Protein AF-A0A920T4F4-F1 (afdb_monomer_lite)

pLDDT: mean 83.07, std 13.29, range [43.75, 97.19]

Radius of gyration: 20.11 Å; chains: 1; bounding box: 52×28×50 Å

Secondary structure (DSSP, 8-state):
-PPPPHHHHHHHHHHHTSTT--HHHHHHHHHHHTSS-------EEEEEEEEETTTTEEEEEEEEEETTEEEEEEEEEEES--HHHHHHHHHHHHHHHHHHTT-----------

Foldseek 3Di:
DDQDDPVRLVVLVVVLPDPPDDPVNNVVSVVSVPPPDPPQQAKDKDKAKDADPVQQKIKIKIFIDGPNDTPDIDIDIDGNDDRVRRRVVNVVVSCVVCVVVVHDHDDDDDDDD

Sequence (113 aa):
MTELSRMQKDAIMKAIGMDGLDQESKDILLGLLNDNKTENITPKLFVDGAADLHSKTAGIGGVVYINDLEVAKFSEPLFDKTNNESEYLALLNGVKVVLDLGMYLLIYILIVS

Structure (mmCIF, N/CA/C/O backbone):
data_AF-A0A920T4F4-F1
#
_entry.id   AF-A0A920T4F4-F1
#
loop_
_atom_site.group_PDB
_atom_site.id
_atom_site.type_symbol
_atom_site.label_atom_id
_atom_site.label_alt_id
_atom_site.label_comp_id
_atom_site.label_asym_id
_atom_site.label_entity_id
_atom_site.label_seq_id
_atom_site.pdbx_PDB_ins_code
_atom_site.Cartn_x
_atom_site.Cartn_y
_atom_site.Cartn_z
_atom_site.occupancy
_atom_site.B_iso_or_equiv
_atom_site.auth_seq_id
_atom_site.auth_comp_id
_atom_site.auth_asym_id
_atom_site.auth_atom_id
_atom_site.pdbx_PDB_model_num
ATOM 1 N N . MET A 1 1 ? -14.000 12.766 31.453 1.00 51.03 1 MET A N 1
ATOM 2 C CA . MET A 1 1 ? -14.125 11.311 31.233 1.00 51.03 1 MET A CA 1
ATOM 3 C C . MET A 1 1 ? -12.754 10.785 30.856 1.00 51.03 1 MET A C 1
ATOM 5 O O . MET A 1 1 ? -12.041 11.474 30.136 1.00 51.03 1 MET A O 1
ATOM 9 N N . THR A 1 2 ? -12.343 9.665 31.441 1.00 61.50 2 THR A N 1
ATOM 10 C CA . THR A 1 2 ? -11.049 9.022 31.180 1.00 61.50 2 THR A CA 1
ATOM 11 C C . THR A 1 2 ? -11.131 8.270 29.857 1.00 61.50 2 THR A C 1
ATOM 13 O O . THR A 1 2 ? -12.080 7.525 29.644 1.00 61.50 2 THR A O 1
ATOM 16 N N . GLU A 1 3 ? -10.159 8.483 28.977 1.00 73.75 3 GLU A N 1
ATOM 17 C CA . GLU A 1 3 ? -10.095 7.826 27.670 1.00 73.75 3 GLU A CA 1
ATOM 18 C C . GLU A 1 3 ? -9.904 6.309 27.824 1.00 73.75 3 GLU A C 1
ATOM 20 O O . GLU A 1 3 ? -9.114 5.861 28.660 1.00 73.75 3 GLU A O 1
ATOM 25 N N . LEU A 1 4 ? -10.631 5.519 27.027 1.00 80.44 4 LEU A N 1
ATOM 26 C CA . LEU A 1 4 ? -10.483 4.064 27.006 1.00 80.44 4 LEU A CA 1
ATOM 27 C C . LEU A 1 4 ? -9.072 3.682 26.539 1.00 80.44 4 LEU A C 1
ATOM 29 O O . LEU A 1 4 ? -8.617 4.103 25.477 1.00 80.44 4 LEU A O 1
ATOM 33 N N . SER A 1 5 ? -8.389 2.837 27.308 1.00 83.75 5 SER A N 1
ATOM 34 C CA . SER A 1 5 ? -7.102 2.258 26.915 1.00 83.75 5 SER A CA 1
ATOM 35 C C . SER A 1 5 ? -7.247 1.314 25.716 1.00 83.75 5 SER A C 1
ATOM 37 O O . SER A 1 5 ? -8.304 0.722 25.495 1.00 83.75 5 SER A O 1
ATOM 39 N N . ARG A 1 6 ? -6.147 1.087 24.986 1.00 77.06 6 ARG A N 1
ATOM 40 C CA . ARG A 1 6 ? -6.094 0.138 23.858 1.00 77.06 6 ARG A CA 1
ATOM 41 C C . ARG A 1 6 ? -6.631 -1.251 24.226 1.00 77.06 6 ARG A C 1
ATOM 43 O O . ARG A 1 6 ? -7.425 -1.815 23.486 1.00 77.06 6 ARG A O 1
ATOM 50 N N . MET A 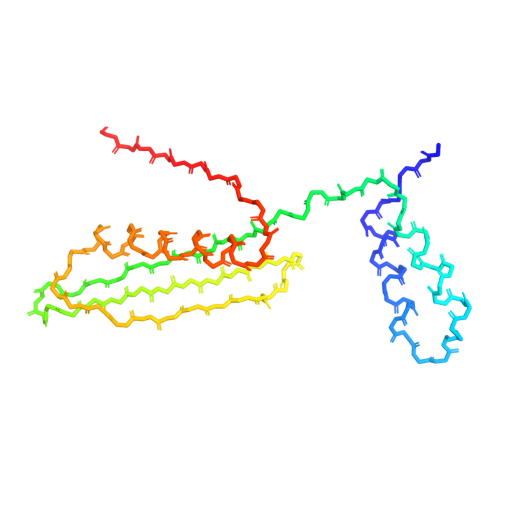1 7 ? -6.277 -1.762 25.409 1.00 80.06 7 MET A N 1
ATOM 51 C CA . MET A 1 7 ? -6.774 -3.059 25.890 1.00 80.06 7 MET A CA 1
ATOM 52 C C . MET A 1 7 ? -8.293 -3.070 26.102 1.00 80.06 7 MET A C 1
ATOM 54 O O . MET A 1 7 ? -8.939 -4.083 25.849 1.00 80.06 7 MET A O 1
ATOM 58 N N . GLN A 1 8 ? -8.870 -1.955 26.557 1.00 85.62 8 GLN A N 1
ATOM 59 C CA . GLN A 1 8 ? -10.319 -1.830 26.725 1.00 85.62 8 GLN A CA 1
ATOM 60 C C . GLN A 1 8 ? -11.027 -1.776 25.366 1.00 85.62 8 GLN A C 1
ATOM 62 O O . GLN A 1 8 ? -12.039 -2.449 25.198 1.00 85.62 8 GLN A O 1
ATOM 67 N N . LYS A 1 9 ? -10.470 -1.058 24.380 1.00 84.56 9 LYS A N 1
ATOM 68 C CA . LYS A 1 9 ? -11.011 -1.015 23.009 1.00 84.56 9 LYS A CA 1
ATOM 69 C C . LYS A 1 9 ? -10.974 -2.391 22.336 1.00 84.56 9 LYS A C 1
ATOM 71 O O . LYS A 1 9 ? -11.987 -2.829 21.797 1.00 84.56 9 LYS A O 1
ATOM 76 N N . ASP A 1 10 ? -9.863 -3.118 22.463 1.00 83.25 10 ASP A N 1
ATOM 77 C CA . ASP A 1 10 ? -9.727 -4.480 21.930 1.00 83.25 10 ASP A CA 1
ATOM 78 C C . ASP A 1 10 ? -10.718 -5.461 22.576 1.00 83.25 10 ASP A C 1
ATOM 80 O O . ASP A 1 10 ? -11.303 -6.306 21.894 1.00 83.25 10 ASP A O 1
ATOM 84 N N . ALA A 1 11 ? -10.933 -5.356 23.891 1.00 87.75 11 ALA A N 1
ATOM 85 C CA . ALA A 1 11 ? -11.910 -6.180 24.600 1.00 87.75 11 ALA A CA 1
ATOM 86 C C . ALA A 1 11 ? -13.346 -5.908 24.119 1.00 87.75 11 ALA A C 1
ATOM 88 O O . ALA A 1 11 ? -14.112 -6.851 23.919 1.00 87.75 11 ALA A O 1
ATOM 89 N N . ILE A 1 12 ? -13.690 -4.639 23.880 1.00 89.31 12 ILE A N 1
ATOM 90 C CA . ILE A 1 12 ? -15.002 -4.236 23.359 1.00 89.31 12 ILE A CA 1
ATOM 91 C C . ILE A 1 12 ? -15.207 -4.755 21.928 1.00 89.31 12 ILE A C 1
ATOM 93 O O . ILE A 1 12 ? -16.243 -5.349 21.639 1.00 89.31 12 ILE A O 1
ATOM 97 N N . MET A 1 13 ? -14.209 -4.614 21.050 1.00 84.38 13 MET A N 1
ATOM 98 C CA . MET A 1 13 ? -14.276 -5.129 19.674 1.00 84.38 13 MET A CA 1
ATOM 99 C C . MET A 1 13 ? -14.467 -6.647 19.633 1.00 84.38 13 MET A C 1
ATOM 101 O O . MET A 1 13 ? -15.272 -7.150 18.849 1.00 84.38 13 MET A O 1
ATOM 105 N N . LYS A 1 14 ? -13.776 -7.384 20.513 1.00 89.31 14 LYS A N 1
ATOM 106 C CA . LYS A 1 14 ? -13.991 -8.829 20.656 1.00 89.31 14 LYS A CA 1
ATOM 107 C C . LYS A 1 14 ? -15.420 -9.146 21.081 1.00 89.31 14 LYS A C 1
ATOM 109 O O . LYS A 1 14 ? -16.016 -10.034 20.48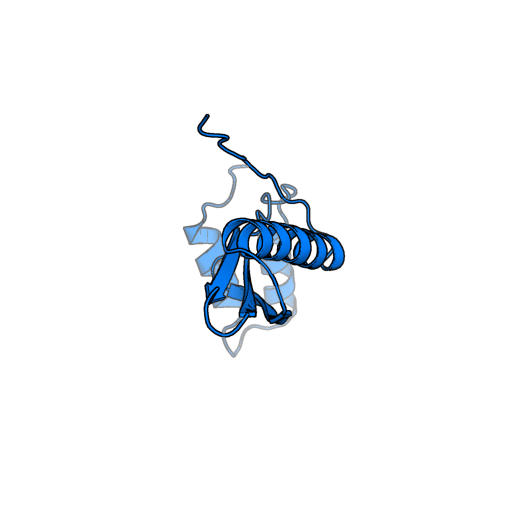9 1.00 89.31 14 LYS A O 1
ATOM 114 N N . ALA A 1 15 ? -15.972 -8.418 22.053 1.00 88.19 15 ALA A N 1
ATOM 115 C CA . ALA A 1 15 ? -17.341 -8.631 22.520 1.00 88.19 15 ALA A CA 1
ATOM 116 C C . ALA A 1 15 ? -18.387 -8.393 21.415 1.00 88.19 15 ALA A C 1
ATOM 118 O O . ALA A 1 15 ? -19.319 -9.180 21.288 1.00 88.19 15 ALA A O 1
ATOM 119 N N . ILE A 1 16 ? -18.203 -7.370 20.571 1.00 86.62 16 ILE A N 1
ATOM 120 C CA . ILE A 1 16 ? -19.090 -7.092 19.424 1.00 86.62 16 ILE A CA 1
ATOM 121 C C . ILE A 1 16 ? -19.101 -8.257 18.420 1.00 86.62 16 ILE A C 1
ATOM 123 O O . ILE A 1 16 ? -20.145 -8.566 17.842 1.00 86.62 16 ILE A O 1
ATOM 127 N N . GLY A 1 17 ? -17.947 -8.901 18.217 1.00 81.69 17 GLY A N 1
ATOM 128 C CA . GLY A 1 17 ? -17.782 -10.034 17.304 1.00 81.69 17 GLY A CA 1
ATOM 129 C C . GLY A 1 17 ? -18.198 -11.395 17.870 1.00 81.69 17 GLY A C 1
ATOM 130 O O . GLY A 1 17 ? -18.095 -12.386 17.151 1.00 81.69 17 GLY A O 1
ATOM 131 N N . MET A 1 18 ? -18.629 -11.480 19.134 1.00 86.19 18 MET A N 1
ATOM 132 C CA . MET A 1 18 ? -19.081 -12.740 19.727 1.00 86.19 18 MET A CA 1
ATOM 133 C C . MET A 1 18 ? -20.509 -13.086 19.294 1.00 86.19 18 MET A C 1
ATOM 135 O O . MET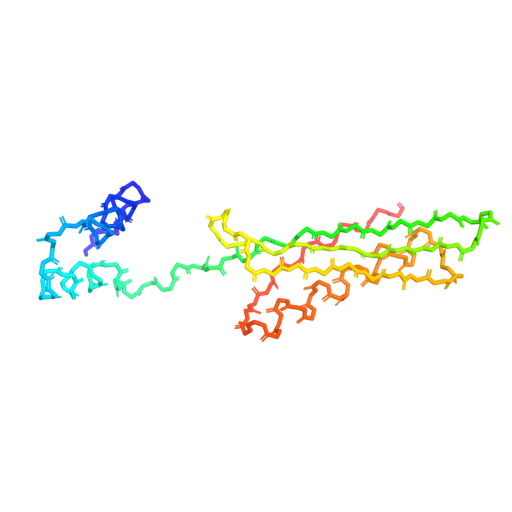 A 1 18 ? -21.409 -12.242 19.297 1.00 86.19 18 MET A O 1
ATOM 139 N N . ASP A 1 19 ? -20.726 -14.365 18.987 1.00 82.06 19 ASP A N 1
ATOM 140 C CA . ASP A 1 19 ? -22.061 -14.901 18.736 1.00 82.06 19 ASP A CA 1
ATOM 141 C C . ASP A 1 19 ? -22.920 -14.823 20.006 1.00 82.06 19 ASP A C 1
ATOM 143 O O . ASP A 1 19 ? -22.492 -15.208 21.095 1.00 82.06 19 ASP A O 1
ATOM 147 N N . GLY A 1 20 ? -24.153 -14.330 19.858 1.00 84.06 20 GLY A N 1
ATOM 148 C CA . GLY A 1 20 ? -25.130 -14.221 20.947 1.00 84.06 20 GLY A CA 1
ATOM 149 C C . GLY A 1 20 ? -25.324 -12.818 21.526 1.00 84.06 20 GLY A C 1
ATOM 150 O O . GLY A 1 20 ? -26.205 -12.644 22.364 1.00 84.06 20 GLY A O 1
ATOM 151 N N . LEU A 1 21 ? -24.564 -11.818 21.071 1.00 88.69 21 LEU A N 1
ATOM 152 C CA . LEU A 1 21 ? -24.806 -10.426 21.448 1.00 88.69 21 LEU A CA 1
ATOM 153 C C . LEU A 1 21 ? -25.930 -9.815 20.594 1.00 88.69 21 LEU A C 1
ATOM 155 O O . LEU A 1 21 ? -25.865 -9.843 19.359 1.00 88.69 21 LEU A O 1
ATOM 159 N N . ASP A 1 22 ? -26.950 -9.261 21.250 1.00 88.81 22 ASP A N 1
ATOM 160 C CA . ASP A 1 22 ? -28.062 -8.584 20.587 1.00 88.81 22 ASP A CA 1
ATOM 161 C C . ASP A 1 22 ? -27.632 -7.236 19.972 1.00 88.81 22 ASP A C 1
ATOM 163 O O . ASP A 1 22 ? -26.556 -6.702 20.254 1.00 88.81 22 ASP A O 1
ATOM 167 N N . GLN A 1 23 ? -28.468 -6.700 19.083 1.00 80.50 23 GLN A N 1
ATOM 168 C CA . GLN A 1 23 ? -28.140 -5.491 18.329 1.00 80.50 23 GLN A CA 1
ATOM 169 C C . GLN A 1 23 ? -28.077 -4.232 19.208 1.00 80.50 23 GLN A C 1
ATOM 171 O O . GLN A 1 23 ? -27.213 -3.392 18.983 1.00 80.50 23 GLN A O 1
ATOM 176 N N . GLU A 1 24 ? -28.926 -4.119 20.23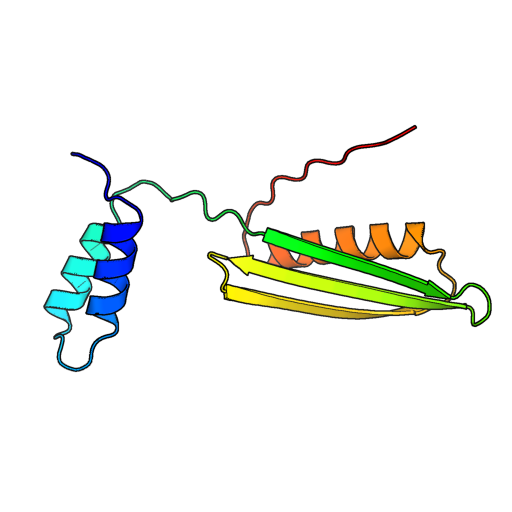2 1.00 84.25 24 GLU A N 1
ATOM 177 C CA . GLU A 1 24 ? -28.944 -2.961 21.135 1.00 84.25 24 GLU A CA 1
ATOM 178 C C . GLU A 1 24 ? -27.642 -2.896 21.943 1.00 84.25 24 GLU A C 1
ATOM 180 O O . GLU A 1 24 ? -26.986 -1.854 22.018 1.00 84.25 24 GLU A O 1
ATOM 185 N N . SER A 1 25 ? -27.196 -4.041 22.457 1.00 84.56 25 SER A N 1
ATOM 186 C CA . SER A 1 25 ? -25.911 -4.163 23.143 1.00 84.56 25 SER A CA 1
ATOM 187 C C . SER A 1 2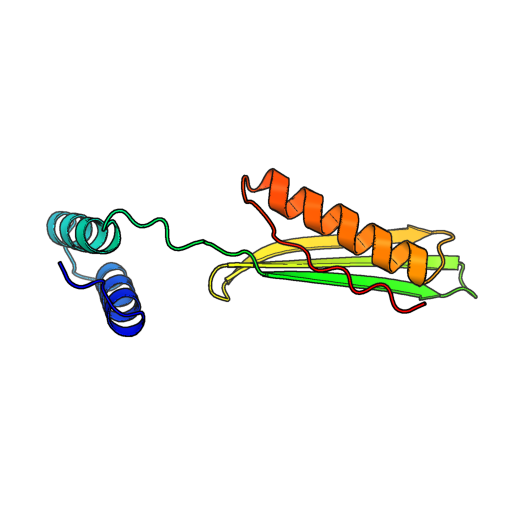5 ? -24.728 -3.816 22.229 1.00 84.56 25 SER A C 1
ATOM 189 O O . SER A 1 25 ? -23.784 -3.152 22.666 1.00 84.56 25 SER A O 1
ATOM 191 N N . LYS A 1 26 ? -24.769 -4.211 20.949 1.00 83.06 26 LYS A N 1
ATOM 192 C CA . LYS A 1 26 ? -23.739 -3.835 19.962 1.00 83.06 26 LYS A CA 1
ATOM 193 C C . LYS A 1 26 ? -23.686 -2.327 19.744 1.00 83.06 26 LYS A C 1
ATOM 195 O O . LYS A 1 26 ? -22.595 -1.761 19.734 1.00 83.06 26 LYS A O 1
ATOM 200 N N . ASP A 1 27 ? -24.839 -1.682 19.622 1.00 78.75 27 ASP A N 1
ATOM 201 C CA . ASP A 1 27 ? -24.932 -0.243 19.375 1.00 78.75 27 ASP A CA 1
ATOM 202 C C . ASP A 1 27 ? -24.385 0.569 20.563 1.00 78.75 27 ASP A C 1
ATOM 204 O O . ASP A 1 27 ? -23.649 1.540 20.371 1.00 78.75 27 ASP A O 1
ATOM 208 N N . ILE A 1 28 ? -24.649 0.125 21.799 1.00 84.00 28 ILE A N 1
ATOM 209 C CA . ILE A 1 28 ? -24.082 0.728 23.017 1.00 84.00 28 ILE A CA 1
ATOM 210 C C . ILE A 1 28 ? -22.553 0.602 23.030 1.00 84.00 28 ILE A C 1
ATOM 212 O O . ILE A 1 28 ? -21.850 1.582 23.285 1.00 84.00 28 ILE A O 1
ATOM 216 N N . LEU A 1 29 ? -22.020 -0.588 22.736 1.00 85.50 29 LEU A N 1
ATOM 217 C CA . LEU A 1 29 ? -20.575 -0.827 22.700 1.00 85.50 29 LEU A CA 1
ATOM 218 C C . LEU A 1 29 ? -19.877 -0.009 21.603 1.00 85.50 29 LEU A C 1
ATOM 220 O O . LEU A 1 29 ? -18.800 0.538 21.840 1.00 85.50 29 LEU A O 1
ATOM 224 N N . LEU A 1 30 ? -20.504 0.130 20.433 1.00 81.06 30 LEU A N 1
ATOM 225 C CA . LEU A 1 30 ? -20.031 1.010 19.362 1.00 81.06 30 LEU A CA 1
ATOM 226 C C . LEU A 1 30 ? -20.040 2.482 19.797 1.00 81.06 30 LEU A C 1
ATOM 228 O O . LEU A 1 30 ? -19.095 3.214 19.511 1.00 81.06 30 LEU A O 1
ATOM 232 N N . GLY A 1 31 ? -21.062 2.911 20.541 1.00 79.19 31 GLY A N 1
ATOM 233 C CA . GLY A 1 31 ? -21.128 4.245 21.138 1.00 79.19 31 GLY A CA 1
ATOM 234 C C . GLY A 1 31 ? -19.984 4.526 22.117 1.00 79.19 31 GLY A C 1
ATOM 235 O O . GLY A 1 31 ? -19.430 5.621 22.098 1.00 79.19 31 GLY A O 1
ATOM 236 N N . LEU A 1 32 ? -19.578 3.531 22.915 1.00 81.44 32 LEU A N 1
ATOM 237 C CA . LEU A 1 32 ? -18.439 3.639 23.839 1.00 81.44 32 LEU A CA 1
ATOM 238 C C . LEU A 1 32 ? -17.090 3.744 23.113 1.00 81.44 32 LEU A C 1
ATOM 240 O O . LEU A 1 32 ? -16.174 4.392 23.613 1.00 81.44 32 LEU A O 1
ATOM 244 N N . LEU A 1 33 ? -16.956 3.124 21.937 1.00 77.19 33 LEU A N 1
ATOM 245 C CA . LEU A 1 33 ? -15.774 3.287 21.083 1.00 77.19 33 LEU A CA 1
ATOM 246 C C . LEU A 1 33 ? -15.729 4.668 20.415 1.00 77.19 33 LEU A C 1
ATOM 248 O O . LEU A 1 33 ? -14.641 5.191 20.182 1.00 77.19 33 LEU A O 1
ATOM 252 N N . ASN A 1 34 ? -16.898 5.257 20.153 1.00 72.81 34 ASN A N 1
ATOM 253 C CA . ASN A 1 34 ? -17.074 6.556 19.504 1.00 72.81 34 ASN A CA 1
ATOM 254 C C . ASN A 1 34 ? -16.957 7.760 20.456 1.00 72.81 34 ASN A C 1
ATOM 256 O O . ASN A 1 34 ? -17.417 8.854 20.118 1.00 72.81 34 ASN A O 1
ATOM 260 N N . ASP A 1 35 ? -16.303 7.609 21.615 1.00 60.84 35 ASP A N 1
ATOM 261 C CA . ASP A 1 35 ? -15.790 8.761 22.361 1.00 60.84 35 ASP A CA 1
ATOM 262 C C . ASP A 1 35 ? -15.000 9.634 21.377 1.00 60.84 35 ASP A C 1
ATOM 264 O O . ASP A 1 35 ? -14.009 9.174 20.818 1.00 60.84 35 ASP A O 1
ATOM 268 N N . ASN A 1 36 ? -15.493 10.855 21.125 1.00 50.47 36 ASN A N 1
ATOM 269 C CA . ASN A 1 36 ? -15.085 11.806 20.081 1.00 50.47 36 ASN A CA 1
ATOM 270 C C . ASN A 1 36 ? -13.607 12.237 20.152 1.00 50.47 36 ASN A C 1
ATOM 272 O O . ASN A 1 36 ? -13.263 13.403 20.348 1.00 50.47 36 ASN A O 1
ATOM 276 N N . LYS A 1 37 ? -12.721 11.283 19.937 1.00 49.50 37 LYS A N 1
ATOM 277 C CA . LYS A 1 37 ? -11.384 11.433 19.418 1.00 49.50 37 LYS A CA 1
ATOM 278 C C . LYS A 1 37 ? -11.358 10.448 18.274 1.00 49.50 37 LYS A C 1
ATOM 280 O O . LYS A 1 37 ? -11.323 9.243 18.495 1.00 49.50 37 LYS A O 1
ATOM 285 N N . THR A 1 38 ? -11.387 10.969 17.054 1.00 47.72 38 THR A N 1
ATOM 286 C CA . THR A 1 38 ? -10.713 10.318 15.938 1.00 47.72 38 THR A CA 1
ATOM 287 C C . THR A 1 38 ? -9.356 9.870 16.468 1.00 47.72 38 THR A C 1
ATOM 289 O O . THR A 1 38 ? -8.439 10.687 16.585 1.00 47.72 38 THR A O 1
ATOM 292 N N . GLU A 1 39 ? -9.232 8.609 16.893 1.00 52.53 39 GLU A N 1
ATOM 293 C CA . GLU A 1 39 ? -7.916 8.007 16.989 1.00 52.53 39 GLU A CA 1
ATOM 294 C C . GLU A 1 39 ? -7.304 8.283 15.626 1.00 52.53 39 GLU A C 1
ATOM 296 O O . GLU A 1 39 ? -7.956 8.039 14.611 1.00 52.53 39 GLU A O 1
ATOM 301 N N . ASN A 1 40 ? -6.139 8.924 15.594 1.00 55.66 40 ASN A N 1
ATOM 302 C CA . ASN A 1 40 ? -5.444 9.167 14.342 1.00 55.66 40 ASN A CA 1
ATOM 303 C C . ASN A 1 40 ? -5.195 7.797 13.707 1.00 55.66 40 ASN A C 1
ATOM 305 O O . ASN A 1 40 ? -4.214 7.130 14.044 1.00 55.66 40 ASN A O 1
ATOM 309 N N . ILE A 1 41 ? -6.111 7.364 12.834 1.00 68.19 41 ILE A N 1
ATOM 310 C CA . ILE A 1 41 ? -5.970 6.173 12.012 1.00 68.19 41 ILE A CA 1
ATOM 311 C C . ILE A 1 41 ? -4.786 6.501 11.122 1.00 68.19 41 ILE A C 1
ATOM 313 O O . ILE A 1 41 ? -4.905 7.239 10.149 1.00 68.19 41 ILE A O 1
ATOM 317 N N . THR A 1 42 ? -3.615 6.049 11.552 1.00 77.50 42 THR A N 1
ATOM 318 C CA . THR A 1 42 ? -2.352 6.354 10.897 1.00 77.50 42 THR A CA 1
ATOM 319 C C . THR A 1 42 ? -2.041 5.163 10.005 1.00 77.50 42 THR A C 1
ATOM 321 O O . THR A 1 42 ? -1.617 4.125 10.526 1.00 77.50 42 THR A O 1
ATOM 324 N N . PRO A 1 43 ? -2.296 5.249 8.688 1.00 84.06 43 PRO A N 1
ATOM 325 C CA . PRO A 1 43 ? -1.969 4.159 7.787 1.00 84.06 43 PRO A CA 1
ATOM 326 C C . PRO A 1 43 ? -0.454 3.931 7.775 1.00 84.06 43 PRO A C 1
ATOM 328 O O . PRO A 1 43 ? 0.333 4.876 7.696 1.00 84.06 43 PRO A O 1
ATOM 331 N N . LYS A 1 44 ? -0.043 2.663 7.840 1.00 89.06 44 LYS A N 1
ATOM 332 C CA . LYS A 1 44 ? 1.344 2.249 7.608 1.00 89.06 44 LYS A CA 1
ATOM 333 C C . LYS A 1 44 ? 1.464 1.808 6.155 1.00 89.06 44 LYS A C 1
ATOM 335 O O . LYS A 1 44 ? 0.888 0.791 5.777 1.00 89.06 44 LYS A O 1
ATOM 340 N N . LEU A 1 45 ? 2.197 2.570 5.353 1.00 91.75 45 LEU A N 1
ATOM 341 C CA . LEU A 1 45 ? 2.513 2.228 3.970 1.00 91.75 45 LEU A CA 1
ATOM 342 C C . LEU A 1 45 ? 3.927 1.640 3.909 1.00 91.75 45 LEU A C 1
ATOM 344 O O . LEU A 1 45 ? 4.882 2.293 4.323 1.00 91.75 45 LEU A O 1
ATOM 348 N N . PHE A 1 46 ? 4.052 0.433 3.363 1.00 93.81 46 PHE A N 1
ATOM 349 C CA . PHE A 1 46 ? 5.333 -0.172 3.004 1.00 93.81 46 PHE A CA 1
ATOM 350 C C . PHE A 1 46 ? 5.420 -0.250 1.488 1.00 93.81 46 PHE A C 1
ATOM 352 O O . PHE A 1 46 ? 4.457 -0.659 0.841 1.00 93.81 46 PHE A O 1
ATOM 359 N N . VAL A 1 47 ? 6.558 0.145 0.930 1.00 95.19 47 VAL A N 1
ATOM 360 C CA . VAL A 1 47 ? 6.807 0.141 -0.512 1.00 95.19 47 VAL A CA 1
ATOM 361 C C . VAL A 1 47 ? 8.185 -0.424 -0.784 1.00 95.19 47 VAL A C 1
ATOM 363 O O . VAL A 1 47 ? 9.089 -0.266 0.034 1.00 95.19 47 VAL A O 1
ATOM 366 N N . ASP A 1 48 ? 8.323 -1.067 -1.933 1.00 94.75 48 ASP A N 1
ATOM 367 C CA . ASP A 1 48 ? 9.601 -1.534 -2.442 1.00 94.75 48 ASP A CA 1
ATOM 368 C C . ASP A 1 48 ? 9.623 -1.407 -3.966 1.00 94.75 48 ASP A C 1
ATOM 370 O O . ASP A 1 48 ? 8.603 -1.591 -4.642 1.00 94.75 48 ASP A O 1
ATOM 374 N N . GLY A 1 49 ? 10.787 -1.061 -4.498 1.00 93.38 49 GLY A N 1
ATOM 375 C CA . GLY A 1 49 ? 11.045 -0.976 -5.923 1.00 93.38 49 GLY A CA 1
ATOM 376 C C . GLY A 1 49 ? 12.295 -1.774 -6.243 1.00 93.38 49 GLY A C 1
ATOM 377 O O . GLY A 1 49 ? 13.334 -1.557 -5.638 1.00 93.38 49 GLY A O 1
ATOM 378 N N . ALA A 1 50 ? 12.201 -2.674 -7.215 1.00 92.19 50 ALA A N 1
ATOM 379 C CA . ALA A 1 50 ? 13.308 -3.525 -7.623 1.00 92.19 50 ALA A CA 1
ATOM 380 C C . ALA A 1 50 ? 13.595 -3.327 -9.109 1.00 92.19 50 ALA A C 1
ATOM 382 O O . ALA A 1 50 ? 12.669 -3.239 -9.917 1.00 92.19 50 ALA A O 1
ATOM 383 N N . ALA A 1 51 ? 14.871 -3.294 -9.487 1.00 92.94 51 ALA A N 1
ATOM 384 C CA . ALA A 1 51 ? 15.282 -3.231 -10.884 1.00 92.94 51 ALA A CA 1
ATOM 385 C C . ALA A 1 51 ? 16.486 -4.132 -11.164 1.00 92.94 51 ALA A C 1
ATOM 387 O O . ALA A 1 51 ? 17.465 -4.134 -10.420 1.00 92.94 51 ALA A O 1
ATOM 388 N N . ASP A 1 52 ? 16.436 -4.842 -12.288 1.00 92.50 52 ASP A N 1
ATOM 389 C CA . ASP A 1 52 ? 17.573 -5.533 -12.881 1.00 92.50 52 ASP A CA 1
ATOM 390 C C . ASP A 1 52 ? 18.032 -4.775 -14.135 1.00 92.50 52 ASP A C 1
ATOM 392 O O . ASP A 1 52 ? 17.408 -4.824 -15.201 1.00 92.50 52 ASP A O 1
ATOM 396 N N . LEU A 1 53 ? 19.168 -4.082 -14.005 1.00 84.12 53 LEU A N 1
ATOM 397 C CA . LEU A 1 53 ? 19.775 -3.298 -15.083 1.00 84.12 53 LEU A CA 1
ATOM 398 C C . LEU A 1 53 ? 20.162 -4.155 -16.297 1.00 84.12 53 LEU A C 1
ATOM 400 O O . LEU A 1 53 ? 20.213 -3.636 -17.411 1.00 84.12 53 LEU A O 1
ATOM 404 N N . HIS A 1 54 ? 20.459 -5.444 -16.097 1.00 86.38 54 HIS A N 1
ATOM 405 C CA . HIS A 1 54 ? 20.924 -6.316 -17.170 1.00 86.38 54 HIS A CA 1
ATOM 406 C C . HIS A 1 54 ? 19.774 -6.738 -18.084 1.00 86.38 54 HIS A C 1
ATOM 408 O O . HIS A 1 54 ? 19.892 -6.673 -19.308 1.00 86.38 54 HIS A O 1
ATOM 414 N N . SER A 1 55 ? 18.641 -7.116 -17.494 1.00 83.88 55 SER A N 1
ATOM 415 C CA . SER A 1 55 ? 17.430 -7.470 -18.238 1.00 83.88 55 SER A CA 1
ATOM 416 C C . SER A 1 55 ? 16.530 -6.270 -18.557 1.00 83.88 55 SER A C 1
ATOM 418 O O . SER A 1 55 ? 15.541 -6.432 -19.271 1.00 83.88 55 SER A O 1
ATOM 420 N N . LYS A 1 56 ? 16.864 -5.067 -18.058 1.00 88.44 56 LYS A N 1
ATOM 421 C CA . LYS A 1 56 ? 16.034 -3.847 -18.135 1.00 88.44 56 LYS A CA 1
ATOM 422 C C . LYS A 1 56 ? 14.623 -4.054 -17.576 1.00 88.44 56 LYS A C 1
ATOM 424 O O . LYS A 1 56 ? 13.685 -3.352 -17.968 1.00 88.44 56 LYS A O 1
ATOM 429 N N . THR A 1 57 ? 14.466 -5.018 -16.676 1.00 92.31 57 THR A N 1
ATOM 430 C CA . THR A 1 57 ? 13.205 -5.278 -15.989 1.00 92.31 57 THR A CA 1
ATOM 431 C C . THR A 1 57 ? 13.207 -4.570 -14.648 1.00 92.31 57 THR A C 1
ATOM 433 O O . THR A 1 57 ? 14.240 -4.430 -13.997 1.00 92.31 57 THR A O 1
ATOM 436 N N . ALA A 1 58 ? 12.044 -4.087 -14.246 1.00 93.88 58 ALA A N 1
ATOM 437 C CA . ALA A 1 58 ? 11.840 -3.494 -12.944 1.00 93.88 58 ALA A CA 1
ATOM 438 C C . ALA A 1 58 ? 10.440 -3.839 -12.439 1.00 93.88 58 ALA A C 1
ATOM 440 O O . ALA A 1 58 ? 9.596 -4.363 -13.167 1.00 93.88 58 ALA A O 1
ATOM 441 N N . GLY A 1 59 ? 10.186 -3.555 -11.176 1.00 95.75 59 GLY A N 1
ATOM 442 C CA . GLY A 1 59 ? 8.892 -3.763 -10.563 1.00 95.75 59 GLY A CA 1
ATOM 443 C C . GLY A 1 59 ? 8.741 -2.885 -9.341 1.00 95.75 59 GLY A C 1
ATOM 444 O O . GLY A 1 59 ? 9.719 -2.520 -8.691 1.00 95.75 59 GLY A O 1
ATOM 445 N N . ILE A 1 60 ? 7.496 -2.551 -9.044 1.00 97.06 60 ILE A N 1
ATOM 446 C CA . ILE A 1 60 ? 7.127 -1.842 -7.827 1.00 97.06 60 ILE A CA 1
ATOM 447 C C . ILE A 1 60 ? 6.086 -2.643 -7.074 1.00 97.06 60 ILE A C 1
ATOM 449 O O . ILE A 1 60 ? 5.266 -3.347 -7.670 1.00 97.06 60 ILE A O 1
ATOM 453 N N . GLY A 1 61 ? 6.102 -2.510 -5.759 1.00 96.50 61 GLY A N 1
ATOM 454 C CA . GLY A 1 61 ? 5.101 -3.096 -4.897 1.00 96.50 61 GLY A CA 1
ATOM 455 C C . GLY A 1 61 ? 4.891 -2.267 -3.649 1.00 96.50 61 GLY A C 1
ATOM 456 O O . GLY A 1 61 ? 5.734 -1.465 -3.245 1.00 96.50 61 GLY A O 1
ATOM 457 N N . GLY A 1 62 ? 3.745 -2.480 -3.026 1.00 95.00 62 GLY A N 1
ATOM 458 C CA . GLY A 1 62 ? 3.475 -1.898 -1.731 1.00 95.00 62 GLY A CA 1
ATOM 459 C C . GLY A 1 62 ? 2.217 -2.445 -1.095 1.00 95.00 62 GLY A C 1
ATOM 460 O O . GLY A 1 62 ? 1.365 -3.047 -1.751 1.00 95.00 62 GLY A O 1
ATOM 461 N N . VAL A 1 63 ? 2.129 -2.239 0.211 1.00 94.62 63 VAL A N 1
ATOM 462 C CA . VAL A 1 63 ? 1.040 -2.714 1.057 1.00 94.62 63 VAL A CA 1
ATOM 463 C C . VAL A 1 63 ? 0.710 -1.658 2.107 1.00 94.62 63 VAL A C 1
ATOM 465 O O . VAL A 1 63 ? 1.599 -1.037 2.696 1.00 94.62 63 VAL A O 1
ATOM 468 N N . VAL A 1 64 ? -0.584 -1.440 2.321 1.00 90.31 64 VAL A N 1
ATOM 469 C CA . VAL A 1 64 ? -1.117 -0.499 3.305 1.00 90.31 64 VAL A CA 1
ATOM 470 C C . VAL A 1 64 ? -1.744 -1.287 4.443 1.00 90.31 64 VAL A C 1
ATOM 472 O O . VAL A 1 64 ? -2.611 -2.131 4.210 1.00 90.31 64 VAL A O 1
ATOM 475 N N . TYR A 1 65 ? -1.340 -0.967 5.670 1.00 85.50 65 TYR A N 1
ATOM 476 C CA . TYR A 1 65 ? -1.914 -1.525 6.888 1.00 85.50 65 TYR A CA 1
ATOM 477 C C . TYR A 1 65 ? -2.609 -0.462 7.732 1.00 85.50 65 TYR A C 1
ATOM 479 O O . TYR A 1 65 ? -2.087 0.639 7.925 1.00 85.50 65 TYR A O 1
ATOM 487 N N . ILE A 1 66 ? -3.740 -0.837 8.323 1.00 83.69 66 ILE A N 1
ATOM 488 C CA . ILE A 1 66 ? -4.421 -0.085 9.381 1.00 83.69 66 ILE A CA 1
ATOM 489 C C . ILE A 1 66 ? -4.595 -1.026 10.565 1.00 83.69 66 ILE A C 1
ATOM 491 O O . ILE A 1 66 ? -5.198 -2.080 10.411 1.00 83.69 66 ILE A O 1
ATOM 495 N N . ASN A 1 67 ? -4.073 -0.669 11.742 1.00 82.62 67 ASN A N 1
ATOM 496 C CA . ASN A 1 67 ? -4.136 -1.532 12.933 1.00 82.62 67 ASN A CA 1
ATOM 497 C C . ASN A 1 67 ? -3.692 -2.980 12.641 1.00 82.62 67 ASN A C 1
ATOM 499 O O . ASN A 1 67 ? -4.310 -3.938 13.093 1.00 82.62 67 ASN A O 1
ATOM 503 N N . ASP A 1 68 ? -2.624 -3.107 11.844 1.00 80.75 68 ASP A N 1
ATOM 504 C CA . ASP A 1 68 ? -2.018 -4.368 11.399 1.00 80.75 68 ASP A CA 1
ATOM 505 C C . ASP A 1 68 ? -2.910 -5.238 10.476 1.00 80.75 68 ASP A C 1
ATOM 507 O O . ASP A 1 68 ? -2.541 -6.359 10.134 1.00 80.75 68 ASP A O 1
ATOM 511 N N . LEU A 1 69 ? -4.033 -4.697 9.984 1.00 81.69 69 LEU A N 1
ATOM 512 C CA . LEU A 1 69 ? -4.852 -5.275 8.915 1.00 81.69 69 LEU A CA 1
ATOM 513 C C . LEU A 1 69 ? -4.418 -4.733 7.547 1.00 81.69 69 LEU A C 1
ATOM 515 O O . LEU A 1 69 ? -4.391 -3.518 7.356 1.00 81.69 69 LEU A O 1
ATOM 519 N N . GLU A 1 70 ? -4.110 -5.619 6.596 1.00 89.06 70 GLU A N 1
ATOM 520 C CA . GLU A 1 70 ? -3.882 -5.251 5.191 1.00 89.06 70 GLU A CA 1
ATOM 521 C C . GLU A 1 70 ? -5.189 -4.720 4.587 1.00 89.06 70 GLU A C 1
ATOM 523 O O . GLU A 1 70 ? -6.189 -5.436 4.538 1.00 89.06 70 GLU A O 1
ATOM 528 N N . VAL A 1 71 ? -5.180 -3.471 4.117 1.00 88.38 71 VAL A N 1
ATOM 529 C CA . VAL A 1 71 ? -6.359 -2.825 3.510 1.00 88.38 71 VAL A CA 1
ATOM 530 C C . VAL A 1 71 ? -6.205 -2.575 2.013 1.00 88.38 71 VAL A C 1
ATOM 532 O O . VAL A 1 71 ? -7.203 -2.441 1.311 1.00 88.38 71 VAL A O 1
ATOM 535 N N . ALA A 1 72 ? -4.970 -2.531 1.510 1.00 91.94 72 ALA A N 1
ATOM 536 C CA . ALA A 1 72 ? -4.674 -2.413 0.088 1.00 91.94 72 ALA A CA 1
ATOM 537 C C . ALA A 1 72 ? -3.271 -2.941 -0.224 1.00 91.94 72 ALA A C 1
ATOM 539 O O . ALA A 1 72 ? -2.370 -2.867 0.613 1.00 91.94 72 ALA A O 1
ATOM 540 N N . LYS A 1 73 ? -3.077 -3.416 -1.456 1.00 95.69 73 LYS A N 1
ATOM 541 C CA . LYS A 1 73 ? -1.765 -3.750 -2.011 1.00 95.69 73 LYS A CA 1
ATOM 542 C C . LYS A 1 73 ? -1.721 -3.497 -3.509 1.00 95.69 73 LYS A C 1
ATOM 544 O O . LYS A 1 73 ? -2.752 -3.546 -4.176 1.00 95.69 73 LYS A O 1
ATOM 549 N N . PHE A 1 74 ? -0.521 -3.295 -4.029 1.00 97.00 74 PHE A N 1
ATOM 550 C CA . PHE A 1 74 ? -0.268 -3.196 -5.461 1.00 97.00 74 PHE A CA 1
ATOM 551 C C . PHE A 1 74 ? 1.037 -3.904 -5.821 1.00 97.00 74 PHE A C 1
ATOM 553 O O . PHE A 1 74 ? 1.935 -4.059 -4.990 1.00 97.00 74 PHE A O 1
ATOM 560 N N . SER A 1 75 ? 1.122 -4.350 -7.070 1.00 97.19 75 SER A N 1
ATOM 561 C CA . SER A 1 75 ? 2.337 -4.883 -7.672 1.00 97.19 75 SER A CA 1
ATOM 562 C C . SER A 1 75 ? 2.263 -4.651 -9.173 1.00 97.19 75 SER A C 1
ATOM 564 O O . SER A 1 75 ? 1.314 -5.096 -9.819 1.00 97.19 75 SER A O 1
ATOM 566 N N . GLU A 1 76 ? 3.231 -3.920 -9.716 1.00 95.88 76 GLU A N 1
ATOM 567 C CA . GLU A 1 76 ? 3.233 -3.522 -11.122 1.00 95.88 76 GLU A CA 1
ATOM 568 C C . GLU A 1 76 ? 4.616 -3.752 -11.742 1.00 95.88 76 GLU A C 1
ATOM 570 O O . GLU A 1 76 ? 5.624 -3.333 -11.160 1.00 95.88 76 GLU A O 1
ATOM 575 N N . PRO A 1 77 ? 4.695 -4.400 -12.918 1.00 95.38 77 PRO A N 1
ATOM 576 C CA . PRO A 1 77 ? 5.941 -4.499 -13.659 1.00 95.38 77 PRO A CA 1
ATOM 577 C C . PRO A 1 77 ? 6.281 -3.154 -14.309 1.00 95.38 77 PRO A C 1
ATOM 579 O O . PRO A 1 77 ? 5.422 -2.475 -14.871 1.00 95.38 77 PRO A O 1
ATOM 582 N N . LEU A 1 78 ? 7.562 -2.807 -14.287 1.00 92.12 78 LEU A N 1
ATOM 583 C CA . LEU A 1 78 ? 8.141 -1.659 -14.971 1.00 92.12 78 LEU A CA 1
ATOM 584 C C . LEU A 1 78 ? 9.238 -2.122 -15.937 1.00 92.12 78 LEU A C 1
ATOM 586 O O . LEU A 1 78 ? 9.786 -3.218 -15.830 1.00 92.12 78 LEU A O 1
ATOM 590 N N . PHE A 1 79 ? 9.586 -1.253 -16.882 1.00 92.19 79 PHE A N 1
ATOM 591 C CA . PHE A 1 79 ? 10.667 -1.501 -17.833 1.00 92.19 79 PHE A CA 1
ATOM 592 C C . PHE A 1 79 ? 11.590 -0.290 -17.920 1.00 92.19 79 PHE A C 1
ATOM 594 O O . PHE A 1 79 ? 11.142 0.861 -17.830 1.00 92.19 79 PHE A O 1
ATOM 601 N N . ASP A 1 80 ? 12.877 -0.576 -18.122 1.00 91.62 80 ASP A N 1
ATOM 602 C CA . ASP A 1 80 ? 13.930 0.417 -18.348 1.00 91.62 80 ASP A CA 1
ATOM 603 C C . ASP A 1 80 ? 13.935 1.492 -17.241 1.00 91.62 80 ASP A C 1
ATOM 605 O O . ASP A 1 80 ? 13.762 2.690 -17.488 1.00 91.62 80 ASP A O 1
ATOM 609 N N . LYS A 1 81 ? 14.019 1.032 -15.985 1.00 91.12 81 LYS A N 1
ATOM 610 C CA . LYS A 1 81 ? 14.140 1.863 -14.777 1.00 91.12 81 LYS A CA 1
ATOM 611 C C . LYS A 1 81 ? 15.349 1.430 -13.963 1.00 91.12 81 LYS A C 1
ATOM 613 O O . LYS A 1 81 ? 15.705 0.256 -13.936 1.00 91.12 81 LYS A O 1
ATOM 618 N N . THR A 1 82 ? 15.968 2.389 -13.291 1.00 92.31 82 THR A N 1
ATOM 619 C CA . THR A 1 82 ? 16.975 2.158 -12.253 1.00 92.31 82 THR A CA 1
ATOM 620 C C . THR A 1 82 ? 16.313 1.730 -10.941 1.00 92.31 82 THR A C 1
ATOM 622 O O . THR A 1 82 ? 15.098 1.867 -10.766 1.00 92.31 82 THR A O 1
ATOM 625 N N . ASN A 1 83 ? 17.114 1.233 -9.994 1.00 89.94 83 ASN A N 1
ATOM 626 C CA . ASN A 1 83 ? 16.616 0.869 -8.666 1.00 89.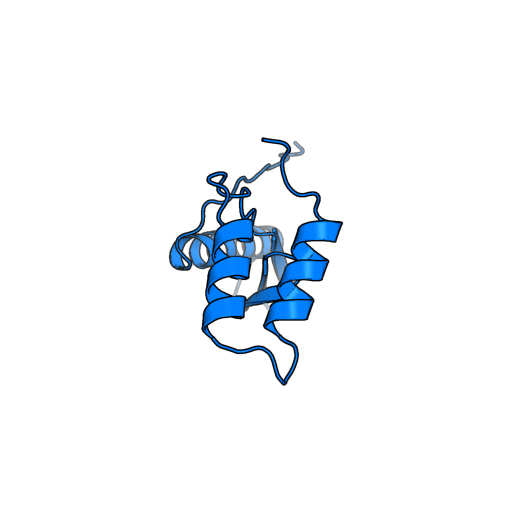94 83 ASN A CA 1
ATOM 627 C C . ASN A 1 83 ? 15.970 2.076 -7.967 1.00 89.94 83 ASN A C 1
ATOM 629 O O . ASN A 1 83 ? 14.815 2.014 -7.564 1.00 89.94 83 ASN A O 1
ATOM 633 N N . ASN A 1 84 ? 16.667 3.216 -7.959 1.00 91.88 84 ASN A N 1
ATOM 634 C CA . ASN A 1 84 ? 16.181 4.447 -7.336 1.00 91.88 84 ASN A CA 1
ATOM 635 C C . ASN A 1 84 ? 14.874 4.942 -7.973 1.00 91.88 84 ASN A C 1
ATOM 637 O O . ASN A 1 84 ? 13.955 5.343 -7.267 1.00 91.88 84 ASN A O 1
ATOM 641 N N . GLU A 1 85 ? 14.760 4.911 -9.306 1.00 92.88 85 GLU A N 1
ATOM 642 C CA . GLU A 1 85 ? 13.511 5.288 -9.983 1.00 92.88 85 GLU A CA 1
ATOM 643 C C . GLU A 1 85 ? 12.358 4.355 -9.610 1.00 92.88 85 GLU A C 1
ATOM 645 O O . GLU A 1 85 ? 11.233 4.817 -9.434 1.00 92.88 85 GLU A O 1
ATOM 650 N N . SER A 1 86 ? 12.633 3.058 -9.469 1.00 94.06 86 SER A N 1
ATOM 651 C CA . SER A 1 86 ? 11.629 2.069 -9.072 1.00 94.06 86 SER A CA 1
ATOM 652 C C . SER A 1 86 ? 11.176 2.301 -7.630 1.00 94.06 86 SER A C 1
ATOM 654 O O . SER A 1 86 ? 9.975 2.355 -7.381 1.00 94.06 86 SER A O 1
ATOM 656 N N . GLU A 1 87 ? 12.098 2.538 -6.693 1.00 92.69 87 GLU A N 1
ATOM 657 C CA . GLU A 1 87 ? 11.768 2.863 -5.296 1.00 92.69 87 GLU A CA 1
ATOM 658 C C . GLU A 1 87 ? 10.923 4.145 -5.189 1.00 92.69 87 GLU A C 1
ATOM 660 O O . GLU A 1 87 ? 9.892 4.167 -4.511 1.00 92.69 87 GLU A O 1
ATOM 665 N N . TYR A 1 88 ? 11.295 5.207 -5.916 1.00 93.44 88 TYR A N 1
ATOM 666 C CA . TYR A 1 88 ? 10.520 6.453 -5.940 1.00 93.44 88 TYR A CA 1
ATOM 667 C C . TYR A 1 88 ? 9.129 6.276 -6.558 1.00 93.44 88 TYR A C 1
ATOM 669 O O . TYR A 1 88 ? 8.156 6.850 -6.062 1.00 93.44 88 TYR A O 1
ATOM 677 N N . LEU A 1 89 ? 9.010 5.487 -7.630 1.00 95.25 89 LEU A N 1
ATOM 678 C CA . LEU A 1 89 ? 7.719 5.182 -8.246 1.00 95.25 89 LEU A CA 1
ATOM 679 C C . LEU A 1 89 ? 6.839 4.333 -7.325 1.00 95.25 89 LEU A C 1
ATOM 681 O O . LEU A 1 89 ? 5.641 4.603 -7.236 1.00 95.25 89 LEU A O 1
ATOM 685 N N . ALA A 1 90 ? 7.418 3.370 -6.603 1.00 95.50 90 ALA A N 1
ATOM 686 C CA . ALA A 1 90 ? 6.709 2.581 -5.601 1.00 95.50 90 ALA A CA 1
ATOM 687 C C . ALA A 1 90 ? 6.141 3.482 -4.497 1.00 95.50 90 ALA A C 1
ATOM 689 O O . ALA A 1 90 ? 4.956 3.387 -4.175 1.00 95.50 90 ALA A O 1
ATOM 690 N N . LEU A 1 91 ? 6.942 4.425 -3.984 1.00 94.75 91 LEU A N 1
ATOM 691 C CA . LEU A 1 91 ? 6.482 5.418 -3.012 1.00 94.75 91 LEU A CA 1
ATOM 692 C C . LEU A 1 91 ? 5.339 6.273 -3.567 1.00 94.75 91 LEU A C 1
ATOM 694 O O . LEU A 1 91 ? 4.307 6.416 -2.915 1.00 94.75 91 LEU A O 1
ATOM 698 N N . LEU A 1 92 ? 5.493 6.825 -4.772 1.00 94.75 92 LEU A N 1
ATOM 699 C CA . LEU A 1 92 ? 4.490 7.706 -5.370 1.00 94.75 92 LEU A CA 1
ATOM 700 C C . LEU A 1 92 ? 3.166 6.975 -5.633 1.00 94.75 92 LEU A C 1
ATOM 702 O O . LEU A 1 92 ? 2.099 7.545 -5.398 1.00 94.75 92 LEU A O 1
ATOM 706 N N . ASN A 1 93 ? 3.225 5.719 -6.082 1.00 95.75 93 ASN A N 1
ATOM 707 C CA . ASN A 1 93 ? 2.036 4.892 -6.268 1.00 95.75 93 ASN A CA 1
ATOM 708 C C . ASN A 1 93 ? 1.393 4.542 -4.915 1.00 95.75 93 ASN A C 1
ATOM 710 O O . ASN A 1 93 ? 0.195 4.736 -4.729 1.00 95.75 93 ASN A O 1
ATOM 714 N N . GLY A 1 94 ? 2.194 4.163 -3.917 1.00 94.00 94 GLY A N 1
ATOM 715 C CA . GLY A 1 94 ? 1.703 3.897 -2.566 1.00 94.00 94 GLY A CA 1
ATOM 716 C C . GLY A 1 94 ? 1.004 5.099 -1.921 1.00 94.00 94 GLY A C 1
ATOM 717 O O . GLY A 1 94 ? -0.051 4.938 -1.313 1.00 94.00 94 GLY A O 1
ATOM 718 N N . VAL A 1 95 ? 1.531 6.315 -2.100 1.00 93.44 95 VAL A N 1
ATOM 719 C CA . VAL A 1 95 ? 0.878 7.545 -1.618 1.00 93.44 95 VAL A CA 1
ATOM 720 C C . VAL A 1 95 ? -0.467 7.762 -2.306 1.00 93.44 95 VAL A C 1
ATOM 722 O O . VAL A 1 95 ? -1.439 8.083 -1.626 1.00 93.44 95 VAL A O 1
ATOM 725 N N . LYS A 1 96 ? -0.554 7.553 -3.626 1.00 94.00 96 LYS A N 1
ATOM 726 C CA . LYS A 1 96 ? -1.831 7.638 -4.353 1.00 94.00 96 LYS A CA 1
ATOM 727 C C . LYS A 1 96 ? -2.849 6.640 -3.814 1.00 94.00 96 LYS A C 1
ATOM 729 O O . LYS A 1 96 ? -3.953 7.051 -3.491 1.00 94.00 96 LYS A O 1
ATOM 734 N N . VAL A 1 97 ? -2.452 5.382 -3.615 1.00 92.75 97 VAL A N 1
ATOM 735 C CA . VAL A 1 97 ? -3.321 4.348 -3.030 1.00 92.75 97 VAL A CA 1
ATOM 736 C C . VAL A 1 97 ? -3.861 4.784 -1.665 1.00 92.75 97 VAL A C 1
ATOM 738 O O . VAL A 1 97 ? -5.048 4.631 -1.397 1.00 92.75 97 VAL A O 1
ATOM 741 N N . VAL A 1 98 ? -3.026 5.366 -0.799 1.00 89.50 98 VAL A N 1
ATOM 742 C CA . VAL A 1 98 ? -3.477 5.863 0.514 1.00 89.50 98 VAL A CA 1
ATOM 743 C C . VAL A 1 98 ? -4.456 7.037 0.381 1.00 89.50 98 VAL A C 1
ATOM 745 O O . VAL A 1 98 ? -5.451 7.082 1.105 1.00 89.50 98 VAL A O 1
ATOM 748 N N . LEU A 1 99 ? -4.205 7.966 -0.545 1.00 88.25 99 LEU A N 1
ATOM 749 C CA . LEU A 1 99 ? -5.095 9.103 -0.805 1.00 88.25 99 LEU A CA 1
ATOM 750 C C . LEU A 1 99 ? -6.441 8.666 -1.403 1.00 88.25 99 LEU A C 1
ATOM 752 O O . LEU A 1 99 ? -7.475 9.196 -1.003 1.00 88.25 99 LEU A O 1
ATOM 756 N N . ASP A 1 100 ? -6.444 7.678 -2.301 1.00 88.44 100 ASP A N 1
ATOM 757 C CA . ASP A 1 100 ? -7.657 7.121 -2.917 1.00 88.44 100 ASP A CA 1
ATOM 758 C C . ASP A 1 100 ? -8.548 6.405 -1.888 1.00 88.44 100 ASP A C 1
ATOM 760 O O . ASP A 1 100 ? -9.769 6.356 -2.037 1.00 88.44 100 ASP A O 1
ATOM 764 N N . LEU A 1 101 ? -7.957 5.914 -0.793 1.00 83.12 101 LEU A N 1
ATOM 765 C CA . LEU A 1 101 ? -8.682 5.395 0.371 1.00 83.12 101 LEU A CA 1
ATOM 766 C C . LEU A 1 101 ? -9.254 6.506 1.278 1.00 83.12 101 LEU A C 1
ATOM 768 O O . LEU A 1 101 ? -9.852 6.206 2.310 1.00 83.12 101 LEU A O 1
ATOM 772 N N . GLY A 1 102 ? -9.073 7.783 0.924 1.00 82.56 102 GLY A N 1
ATOM 773 C CA . GLY A 1 102 ? -9.561 8.931 1.691 1.00 82.56 102 GLY A CA 1
ATOM 774 C C . GLY A 1 102 ? -8.776 9.200 2.977 1.00 82.56 102 GLY A C 1
ATOM 775 O O . GLY A 1 102 ? -9.300 9.833 3.894 1.00 82.56 102 GLY A O 1
ATOM 776 N N . MET A 1 103 ? -7.539 8.704 3.070 1.00 80.06 103 MET A N 1
ATOM 777 C CA . MET A 1 103 ? -6.703 8.822 4.263 1.00 80.06 103 MET A CA 1
ATOM 778 C C . MET A 1 103 ? -5.577 9.840 4.083 1.00 80.06 103 MET A C 1
ATOM 780 O O . MET A 1 103 ? -5.076 10.069 2.984 1.00 80.06 103 MET A O 1
ATOM 784 N N . TYR A 1 104 ? -5.130 10.414 5.200 1.00 76.38 104 TYR A N 1
ATOM 785 C CA . TYR A 1 104 ? -3.949 11.272 5.242 1.00 76.38 104 TYR A CA 1
ATOM 786 C C . TYR A 1 104 ? -2.716 10.454 5.636 1.00 76.38 104 TYR A C 1
ATOM 788 O O . TYR A 1 104 ? -2.777 9.614 6.533 1.00 76.38 104 TYR A O 1
ATOM 796 N N . LEU A 1 105 ? -1.585 10.725 4.984 1.00 71.56 105 LEU A N 1
ATOM 797 C CA . LEU A 1 105 ? -0.297 10.107 5.290 1.00 71.56 105 LEU A CA 1
ATOM 798 C C . LEU A 1 105 ? 0.688 11.176 5.768 1.00 71.56 105 LEU A C 1
ATOM 800 O O . LEU A 1 105 ? 0.823 12.224 5.138 1.00 71.56 105 LEU A O 1
ATOM 804 N N . LEU A 1 106 ? 1.408 10.894 6.854 1.00 67.75 106 LEU A N 1
ATOM 805 C CA . LEU A 1 106 ? 2.571 11.675 7.270 1.00 67.75 106 LEU A CA 1
ATOM 806 C C . LEU A 1 106 ? 3.835 10.959 6.787 1.00 67.75 106 LEU A C 1
ATOM 808 O O . LEU A 1 106 ? 4.113 9.842 7.218 1.00 67.75 106 LEU A O 1
ATOM 812 N N . ILE A 1 107 ? 4.590 11.592 5.888 1.00 68.81 107 ILE A N 1
ATOM 813 C CA . ILE A 1 107 ? 5.794 11.007 5.286 1.00 68.81 107 ILE A CA 1
ATOM 814 C C . ILE A 1 107 ? 7.028 11.737 5.818 1.00 68.81 107 ILE A C 1
ATOM 816 O O . ILE A 1 107 ? 7.146 12.952 5.664 1.00 68.81 107 ILE A O 1
ATOM 820 N N . TYR A 1 108 ? 7.969 10.989 6.395 1.00 61.25 108 TYR A N 1
ATOM 821 C CA . TYR A 1 108 ? 9.307 11.479 6.727 1.00 61.25 108 TYR A CA 1
ATOM 822 C C . TYR A 1 108 ? 10.296 10.966 5.679 1.00 61.25 108 TYR A C 1
ATOM 824 O O . TYR A 1 108 ? 10.604 9.777 5.648 1.00 61.25 108 TYR A O 1
ATOM 832 N N . ILE A 1 109 ? 10.785 11.856 4.814 1.00 62.25 109 ILE A N 1
ATOM 833 C CA . ILE A 1 109 ? 11.816 11.530 3.822 1.00 62.25 109 ILE A CA 1
ATOM 834 C C . ILE A 1 109 ? 13.168 11.949 4.397 1.00 62.25 109 ILE A C 1
ATOM 836 O O . ILE A 1 109 ? 13.436 13.140 4.551 1.00 62.25 109 ILE A O 1
ATOM 840 N N . LEU A 1 110 ? 14.020 10.975 4.720 1.00 48.78 110 LEU A N 1
ATOM 841 C CA . LEU A 1 110 ? 15.414 11.233 5.071 1.00 48.78 110 LEU A CA 1
ATOM 842 C C . LEU A 1 110 ? 16.240 11.269 3.781 1.00 48.78 110 LEU A C 1
ATOM 844 O O . LEU A 1 110 ? 16.496 10.229 3.181 1.00 48.78 110 LEU A O 1
ATOM 848 N N . ILE A 1 111 ? 16.648 12.462 3.352 1.00 43.75 111 ILE A N 1
ATOM 849 C CA . ILE A 1 111 ? 17.595 12.611 2.243 1.00 43.75 111 ILE A CA 1
ATOM 850 C C . ILE A 1 111 ? 19.000 12.506 2.831 1.00 43.75 111 ILE A C 1
ATOM 852 O O . ILE A 1 111 ? 19.442 13.405 3.546 1.00 43.75 111 ILE A O 1
ATOM 856 N N . VAL A 1 112 ? 19.684 11.398 2.555 1.00 45.97 112 VAL A N 1
ATOM 857 C CA . VAL A 1 112 ? 21.105 11.236 2.878 1.00 45.97 112 VAL A CA 1
ATOM 858 C C . VAL A 1 112 ? 21.894 11.686 1.650 1.00 45.97 112 VAL A C 1
ATOM 860 O O . VAL A 1 112 ? 21.840 11.031 0.611 1.00 45.97 112 VAL A O 1
ATOM 863 N N . SER A 1 113 ? 22.540 12.847 1.754 1.00 48.94 113 SER A N 1
ATOM 864 C CA . SER A 1 113 ? 23.443 13.421 0.744 1.00 48.94 113 SER A CA 1
ATOM 865 C C . SER A 1 113 ? 24.899 13.136 1.072 1.00 48.94 113 SER A C 1
ATOM 867 O O . SER A 1 113 ? 25.235 13.306 2.267 1.00 48.94 113 SER A O 1
#